Protein AF-A0A1A9ZHB6-F1 (afdb_monomer)

Radius of gyration: 28.03 Å; Cα contacts (8 Å, |Δi|>4): 62; chains: 1; bounding box: 52×46×88 Å

Solvent-accessible surface area (backbone atoms only — not comparable to full-atom values): 7706 Å² total; per-residue (Å²): 143,81,76,76,68,55,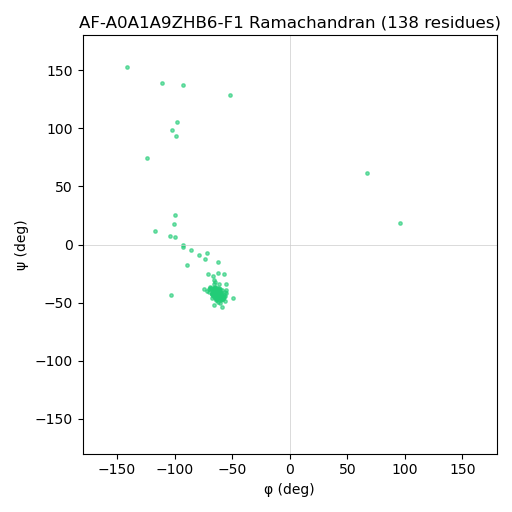45,58,86,43,40,66,61,53,48,52,39,43,73,46,20,35,35,83,81,39,92,46,69,89,48,29,57,70,33,58,68,58,33,49,50,53,53,50,54,50,50,52,48,49,53,51,44,52,53,50,37,64,73,37,67,86,41,66,71,62,31,56,56,41,50,55,53,45,53,53,52,53,51,47,53,52,52,52,51,52,46,65,77,42,36,64,61,52,46,52,49,52,54,50,48,46,54,50,41,51,53,53,48,51,52,50,53,52,50,53,55,48,54,52,51,53,52,54,51,53,53,49,53,53,54,53,51,61,55,60,66,71,76,112

pLDDT: mean 79.84, std 12.52, range [33.09, 92.5]

Mean predicted aligned error: 11.55 Å

Structure (mmCIF, N/CA/C/O backbone):
data_AF-A0A1A9ZHB6-F1
#
_entry.id   AF-A0A1A9ZHB6-F1
#
loop_
_atom_site.group_PDB
_atom_site.id
_atom_site.type_symbol
_atom_site.label_atom_id
_atom_site.label_alt_id
_atom_site.label_comp_id
_atom_site.label_asym_id
_atom_site.label_entity_id
_atom_site.label_seq_id
_atom_site.pdbx_PDB_ins_code
_atom_site.Cartn_x
_atom_site.Cartn_y
_atom_site.Cartn_z
_atom_site.occupancy
_atom_site.B_iso_or_equiv
_atom_site.auth_seq_id
_atom_site.auth_comp_id
_atom_site.auth_asym_id
_atom_site.auth_atom_id
_atom_site.pdbx_PDB_model_num
ATOM 1 N N . MET A 1 1 ? -20.225 5.044 16.523 1.00 33.09 1 MET A N 1
ATOM 2 C CA . MET A 1 1 ? -19.328 6.216 16.376 1.00 33.09 1 MET A CA 1
ATOM 3 C C . MET A 1 1 ? -17.992 5.884 17.047 1.00 33.09 1 MET A C 1
ATOM 5 O O . MET A 1 1 ? -17.772 6.192 18.213 1.00 33.09 1 MET A O 1
ATOM 9 N N . THR A 1 2 ? -17.154 5.119 16.353 1.00 41.72 2 THR A N 1
ATOM 10 C CA . THR A 1 2 ? -16.023 4.359 16.913 1.00 41.72 2 THR A CA 1
ATOM 11 C C . THR A 1 2 ? -14.676 4.949 16.460 1.00 41.72 2 THR A C 1
ATOM 13 O O . THR A 1 2 ? -14.514 5.388 15.330 1.00 41.72 2 THR A O 1
ATOM 16 N N . ASP A 1 3 ? -13.726 5.015 17.398 1.00 41.03 3 ASP A N 1
ATOM 17 C CA . ASP A 1 3 ? -12.274 4.888 17.159 1.00 41.03 3 ASP A CA 1
ATOM 18 C C . ASP A 1 3 ? -11.461 5.925 16.370 1.00 41.03 3 ASP A C 1
ATOM 20 O O . ASP A 1 3 ? -10.717 5.611 15.455 1.00 41.03 3 ASP A O 1
ATOM 24 N N . LYS A 1 4 ? -11.423 7.174 16.861 1.00 48.41 4 LYS A N 1
ATOM 25 C CA . LYS A 1 4 ? -10.541 8.234 16.317 1.00 48.41 4 LYS A CA 1
ATOM 26 C C . LYS A 1 4 ? -9.089 8.323 16.850 1.00 48.41 4 LYS A C 1
ATOM 28 O O . LYS A 1 4 ? -8.359 9.182 16.367 1.00 48.41 4 LYS A O 1
ATOM 33 N N . LYS A 1 5 ? -8.631 7.535 17.845 1.00 44.28 5 LYS A N 1
ATOM 34 C CA . LYS A 1 5 ? -7.296 7.770 18.475 1.00 44.28 5 LYS A CA 1
ATOM 35 C C . LYS A 1 5 ? -6.150 6.833 18.056 1.00 44.28 5 LYS A C 1
ATOM 37 O O . LYS A 1 5 ? -5.083 7.374 17.784 1.00 44.28 5 LYS A O 1
ATOM 42 N N . SER A 1 6 ? -6.322 5.508 17.937 1.00 48.72 6 SER A N 1
ATOM 43 C CA . SER A 1 6 ? -5.265 4.653 17.335 1.00 48.72 6 SER A CA 1
ATOM 44 C C . SER A 1 6 ? -5.126 4.922 15.839 1.00 48.72 6 SER A C 1
ATOM 46 O O . SER A 1 6 ? -4.013 4.999 15.329 1.00 48.72 6 SER A O 1
ATOM 48 N N . ALA A 1 7 ? -6.255 5.183 15.175 1.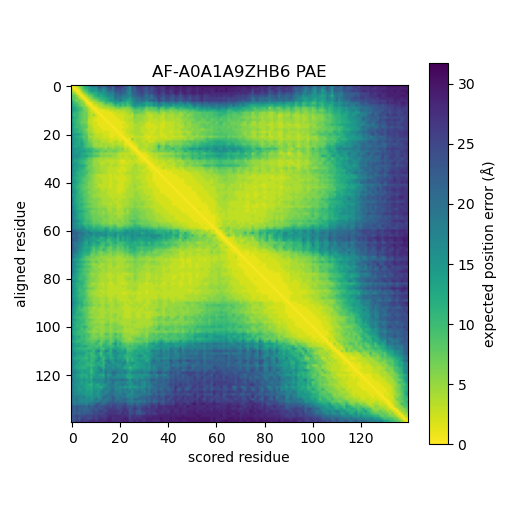00 52.34 7 ALA A N 1
ATOM 49 C CA . ALA A 1 7 ? -6.314 5.575 13.776 1.00 52.34 7 ALA A CA 1
ATOM 50 C C . ALA A 1 7 ? -5.500 6.842 13.472 1.00 52.34 7 ALA A C 1
ATOM 52 O O . ALA A 1 7 ? -5.056 6.999 12.349 1.00 52.34 7 ALA A O 1
ATOM 53 N N . LYS A 1 8 ? -5.244 7.751 14.430 1.00 54.44 8 LYS A N 1
ATOM 54 C CA . LYS A 1 8 ? -4.571 9.023 14.108 1.00 54.44 8 LYS A CA 1
ATOM 55 C C . LYS A 1 8 ? -3.112 8.829 13.671 1.00 54.44 8 LYS A C 1
ATOM 57 O O . LYS A 1 8 ? -2.714 9.426 12.675 1.00 54.44 8 LYS A O 1
ATOM 62 N N . PHE A 1 9 ? -2.354 7.964 14.352 1.00 56.00 9 PHE A N 1
ATOM 63 C CA . PHE A 1 9 ? -0.924 7.735 14.075 1.00 56.00 9 PHE A CA 1
ATOM 64 C C . PHE A 1 9 ? -0.656 6.993 12.762 1.00 56.00 9 PHE A C 1
ATOM 66 O O . PHE A 1 9 ? 0.403 7.165 12.171 1.00 56.00 9 PHE A O 1
ATOM 73 N N . LEU A 1 10 ? -1.619 6.201 12.288 1.00 69.38 10 LEU A N 1
ATOM 74 C CA . LEU A 1 10 ? -1.514 5.447 11.036 1.00 69.38 10 LEU A CA 1
ATOM 75 C C . LEU A 1 10 ? -2.556 5.893 10.003 1.00 69.38 10 LEU A C 1
ATOM 77 O O . LEU A 1 10 ? -2.722 5.229 8.990 1.00 69.38 10 LEU A O 1
ATOM 81 N N . SER A 1 11 ? -3.247 7.012 10.231 1.00 73.62 11 SER A N 1
ATOM 82 C CA . SER A 1 11 ? -4.400 7.454 9.427 1.00 73.62 11 SER A CA 1
ATOM 83 C C . SER A 1 11 ? -4.071 7.566 7.944 1.00 73.62 11 SER A C 1
ATOM 85 O O . SER A 1 11 ? -4.853 7.138 7.100 1.00 73.62 11 SER A O 1
ATOM 87 N N . ILE A 1 12 ? -2.890 8.099 7.631 1.00 79.81 12 ILE A N 1
ATOM 88 C CA . ILE A 1 12 ? -2.409 8.244 6.256 1.00 79.81 12 ILE A CA 1
ATOM 89 C C . ILE A 1 12 ? -2.131 6.872 5.639 1.00 79.81 12 ILE A C 1
ATOM 91 O O . ILE A 1 12 ? -2.580 6.597 4.534 1.00 79.81 12 ILE A O 1
ATOM 95 N N . GLN A 1 13 ? -1.448 5.983 6.361 1.00 78.31 13 GLN A N 1
ATOM 96 C CA . GLN A 1 13 ? -1.151 4.634 5.873 1.00 78.31 13 GLN A CA 1
ATOM 97 C C . GLN A 1 13 ? -2.431 3.818 5.681 1.00 78.31 13 GLN A C 1
ATOM 99 O O . GLN A 1 13 ? -2.584 3.147 4.665 1.00 78.31 13 GLN A O 1
ATOM 104 N N . GLN A 1 14 ? -3.382 3.936 6.610 1.00 79.50 14 GLN A N 1
ATOM 105 C CA . GLN A 1 14 ? -4.695 3.310 6.508 1.00 79.50 14 GLN A CA 1
ATOM 106 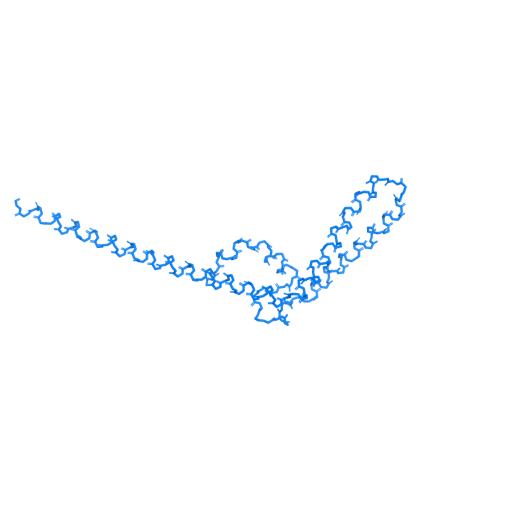C C . GLN A 1 14 ? -5.469 3.827 5.302 1.00 79.50 14 GLN A C 1
ATOM 108 O O . GLN A 1 14 ? -6.009 3.033 4.539 1.00 79.50 14 GLN A O 1
ATOM 113 N N . ARG A 1 15 ? -5.480 5.147 5.093 1.00 83.12 15 ARG A N 1
ATOM 114 C CA . ARG A 1 15 ? -6.124 5.761 3.934 1.00 83.12 15 ARG A CA 1
ATOM 115 C C . ARG A 1 15 ? -5.477 5.304 2.631 1.00 83.12 15 ARG A C 1
ATOM 117 O O . ARG A 1 15 ? -6.199 4.945 1.712 1.00 83.12 15 ARG A O 1
ATOM 124 N N . ASN A 1 16 ? -4.150 5.281 2.553 1.00 84.88 16 ASN A N 1
ATOM 125 C CA . ASN A 1 16 ? -3.436 4.871 1.345 1.00 84.88 16 ASN A CA 1
ATOM 126 C C . ASN A 1 16 ? -3.694 3.396 1.018 1.00 84.88 16 ASN A C 1
ATOM 128 O O . ASN A 1 16 ? -4.005 3.068 -0.122 1.00 84.88 16 ASN A O 1
ATOM 132 N N . LEU A 1 17 ? -3.654 2.513 2.017 1.00 85.38 17 LEU A N 1
ATOM 133 C CA . LEU A 1 17 ? -3.974 1.097 1.833 1.00 85.38 17 LEU A CA 1
ATOM 134 C C . LEU A 1 17 ? -5.452 0.895 1.455 1.00 85.38 17 LEU A C 1
ATOM 136 O O . LEU A 1 17 ? -5.740 0.130 0.539 1.00 85.38 17 LEU A O 1
ATOM 140 N N . ALA A 1 18 ? -6.382 1.651 2.044 1.00 85.00 18 ALA A N 1
ATOM 141 C CA . ALA A 1 18 ? -7.789 1.632 1.636 1.00 85.00 18 ALA A CA 1
ATOM 142 C C . ALA A 1 18 ? -7.988 2.133 0.194 1.00 85.00 18 ALA A C 1
ATOM 144 O O . ALA A 1 18 ? -8.765 1.560 -0.572 1.00 85.00 18 ALA A O 1
ATOM 145 N N . VAL A 1 19 ? -7.251 3.170 -0.224 1.00 86.44 19 VAL A N 1
ATOM 146 C CA . VAL A 1 19 ? -7.248 3.647 -1.617 1.00 86.44 19 VAL A CA 1
ATOM 147 C C . VAL A 1 19 ? -6.747 2.553 -2.556 1.00 86.44 19 VAL A C 1
ATOM 149 O O . VAL A 1 19 ? -7.345 2.377 -3.615 1.00 86.44 19 VAL A O 1
ATOM 152 N N . LEU A 1 20 ? -5.737 1.783 -2.158 1.00 86.25 20 LEU A N 1
ATOM 153 C CA . LEU A 1 20 ? -5.231 0.632 -2.911 1.00 86.25 20 LEU A CA 1
ATOM 154 C C . LEU A 1 20 ? -6.177 -0.583 -2.897 1.00 86.25 20 LEU A C 1
ATOM 156 O O . LEU A 1 20 ? -5.945 -1.532 -3.636 1.00 86.25 20 LEU A O 1
ATOM 160 N N . GLY A 1 21 ? -7.263 -0.545 -2.118 1.00 86.38 21 GLY A N 1
ATOM 161 C CA . GLY A 1 21 ? -8.266 -1.610 -2.065 1.00 86.38 21 GLY A CA 1
ATOM 162 C C . GLY A 1 21 ? -8.070 -2.621 -0.937 1.00 86.38 21 GLY A C 1
ATOM 163 O O . GLY A 1 21 ? -8.625 -3.716 -1.021 1.00 86.38 21 GLY A O 1
ATOM 164 N N . PHE A 1 22 ? -7.294 -2.280 0.094 1.00 88.50 22 PHE A N 1
ATOM 165 C CA . PHE A 1 22 ? -7.113 -3.117 1.278 1.00 88.50 22 PHE A CA 1
ATOM 166 C C . PHE A 1 22 ? -8.099 -2.775 2.397 1.00 88.50 22 PHE A C 1
ATOM 168 O O . PHE A 1 22 ? -8.257 -1.605 2.750 1.00 88.50 22 PHE A O 1
ATOM 175 N N . ASP A 1 23 ? -8.660 -3.805 3.031 1.00 84.94 23 ASP A N 1
ATOM 176 C CA . ASP A 1 23 ? -9.403 -3.683 4.284 1.00 84.94 23 ASP A CA 1
ATOM 177 C C . ASP A 1 23 ? -8.505 -4.041 5.476 1.00 84.94 23 ASP A C 1
ATOM 179 O O . ASP A 1 23 ? -8.202 -5.199 5.765 1.00 84.94 23 ASP A O 1
ATOM 183 N N . LEU A 1 24 ? -8.080 -3.015 6.210 1.00 76.62 24 LEU A N 1
ATOM 184 C CA . LEU A 1 24 ? -7.244 -3.167 7.403 1.00 76.62 24 LEU A CA 1
ATOM 185 C C . LEU A 1 24 ? -8.016 -3.590 8.655 1.00 76.62 24 LEU A C 1
ATOM 187 O O . LEU A 1 24 ? -7.395 -3.906 9.673 1.00 76.62 24 LEU A O 1
ATOM 191 N N . ASN A 1 25 ? -9.346 -3.597 8.591 1.00 75.38 25 ASN A N 1
ATOM 192 C CA . ASN A 1 25 ? -10.205 -4.127 9.642 1.00 75.38 25 ASN A CA 1
ATOM 193 C C . ASN A 1 25 ? -10.569 -5.597 9.399 1.00 75.38 25 ASN A C 1
ATOM 195 O O . ASN A 1 25 ? -11.248 -6.195 10.238 1.00 75.38 25 ASN A O 1
ATOM 199 N N . ALA A 1 26 ? -10.081 -6.193 8.305 1.00 77.75 26 ALA A N 1
ATOM 200 C CA . ALA A 1 26 ? -10.340 -7.577 7.957 1.00 77.75 26 ALA A CA 1
ATOM 201 C C . ALA A 1 26 ? -10.027 -8.525 9.126 1.00 77.75 26 ALA A C 1
ATOM 203 O O . ALA A 1 26 ? -8.940 -8.531 9.720 1.00 77.75 26 ALA A O 1
ATOM 204 N N . ALA A 1 27 ? -10.994 -9.384 9.452 1.00 72.44 27 ALA A N 1
ATOM 205 C CA . ALA A 1 27 ? -10.832 -10.364 10.518 1.00 72.44 27 ALA A CA 1
ATOM 206 C C . ALA A 1 27 ? -9.753 -11.405 10.175 1.00 72.44 27 ALA A C 1
ATOM 208 O O . ALA A 1 27 ? -9.076 -11.901 11.081 1.00 72.44 27 ALA A O 1
ATOM 209 N N . GLN A 1 28 ? -9.576 -11.707 8.887 1.00 75.44 28 GLN A N 1
ATOM 210 C CA . GLN A 1 28 ? -8.703 -12.756 8.362 1.00 75.44 28 GLN A CA 1
ATOM 211 C C . GLN A 1 28 ? -8.015 -12.284 7.072 1.00 75.44 28 GLN A C 1
ATOM 213 O O . GLN A 1 28 ? -8.570 -11.477 6.331 1.00 75.44 28 GLN A O 1
ATOM 218 N N . ARG A 1 29 ? -6.830 -12.832 6.770 1.00 80.12 29 ARG A N 1
ATOM 219 C CA . ARG A 1 29 ? -6.015 -12.468 5.592 1.00 80.12 29 ARG A CA 1
ATOM 220 C C . ARG A 1 29 ? -6.746 -12.596 4.259 1.00 80.12 29 ARG A C 1
ATOM 222 O O . ARG A 1 29 ? -6.484 -11.798 3.370 1.00 80.12 29 ARG A O 1
ATOM 229 N N . GLN A 1 30 ? -7.649 -13.564 4.125 1.00 81.94 30 GLN A N 1
ATOM 230 C CA . GLN A 1 30 ? -8.416 -13.765 2.892 1.00 81.94 30 GLN A CA 1
ATOM 231 C C . GLN A 1 30 ? -9.310 -12.568 2.529 1.00 81.94 30 GLN A C 1
ATOM 233 O O . GLN A 1 30 ? -9.571 -12.342 1.357 1.00 81.94 30 GLN A O 1
ATOM 238 N N . TYR A 1 31 ? -9.700 -11.760 3.519 1.00 83.44 31 TYR A N 1
ATOM 239 C CA . TYR A 1 31 ? -10.507 -10.552 3.329 1.00 83.44 31 TYR A CA 1
ATOM 240 C C . TYR A 1 31 ? -9.670 -9.268 3.340 1.00 83.44 31 TYR A C 1
ATOM 242 O O . TYR A 1 31 ? -10.220 -8.176 3.328 1.00 83.44 31 TYR A O 1
ATOM 250 N N . LEU A 1 32 ? -8.336 -9.379 3.382 1.00 85.75 32 LEU A N 1
ATOM 251 C CA . LEU A 1 32 ? -7.446 -8.217 3.422 1.00 85.75 32 LEU A CA 1
ATOM 252 C C . LEU A 1 32 ? -7.542 -7.382 2.141 1.00 85.75 32 LEU A C 1
ATOM 254 O O . LEU A 1 32 ? -7.346 -6.173 2.192 1.00 85.75 32 LEU A O 1
ATOM 258 N N . VAL A 1 33 ? -7.808 -8.017 0.998 1.00 88.88 33 VAL A N 1
ATOM 259 C CA . VAL A 1 33 ? -7.982 -7.344 -0.292 1.00 88.88 33 VAL A CA 1
ATOM 260 C C . VAL A 1 33 ? -9.474 -7.263 -0.593 1.00 88.88 33 VAL A C 1
ATOM 262 O O . VAL A 1 33 ? -10.067 -8.221 -1.073 1.00 88.88 33 VAL A O 1
ATOM 265 N N . GLU A 1 34 ? -10.076 -6.112 -0.314 1.00 88.81 34 GLU A N 1
ATOM 266 C CA . GLU A 1 34 ? -11.495 -5.852 -0.583 1.00 88.81 34 GLU A CA 1
ATOM 267 C C . GLU A 1 34 ? -11.739 -5.626 -2.082 1.00 88.81 34 GLU A C 1
ATOM 269 O O . GLU A 1 34 ? -12.742 -6.065 -2.638 1.00 88.81 34 GLU A O 1
ATOM 274 N N . LYS A 1 35 ? -10.807 -4.937 -2.757 1.00 89.00 35 LYS A N 1
ATOM 275 C CA . LYS A 1 35 ? -10.940 -4.538 -4.169 1.00 89.00 35 LYS A CA 1
ATOM 276 C C . LYS A 1 35 ? -9.765 -5.062 -4.999 1.00 89.00 35 LYS A C 1
ATOM 278 O O . LYS A 1 35 ? -8.898 -4.274 -5.385 1.00 89.00 35 LYS A O 1
ATOM 283 N N . PRO A 1 36 ? -9.730 -6.372 -5.310 1.00 88.44 36 PRO A N 1
ATOM 284 C CA . PRO A 1 36 ? -8.593 -7.002 -5.983 1.00 88.44 36 PRO A CA 1
ATOM 285 C C . PRO A 1 36 ? -8.326 -6.423 -7.373 1.00 88.44 36 PRO A C 1
ATOM 287 O O . PRO A 1 36 ? -7.171 -6.206 -7.719 1.00 88.44 36 PRO A O 1
ATOM 290 N N . LEU A 1 37 ? -9.370 -6.081 -8.136 1.00 90.44 37 LEU A N 1
ATOM 291 C CA . LEU A 1 37 ? -9.224 -5.454 -9.456 1.00 90.44 37 LEU A CA 1
ATOM 292 C C . LEU A 1 37 ? -8.572 -4.071 -9.381 1.00 90.44 37 LEU A C 1
ATOM 294 O O . LEU A 1 37 ? -7.734 -3.736 -10.211 1.00 90.44 37 LEU A O 1
ATOM 298 N N . LYS A 1 38 ? -8.926 -3.273 -8.367 1.00 90.25 38 LYS A N 1
ATOM 299 C CA . LYS A 1 38 ? -8.331 -1.948 -8.167 1.00 90.25 38 LYS A CA 1
ATOM 300 C C . LYS A 1 38 ? -6.849 -2.066 -7.835 1.00 90.25 38 LYS A C 1
ATOM 302 O O . LYS A 1 38 ? -6.036 -1.317 -8.366 1.00 90.25 38 LYS A O 1
ATOM 307 N N . LEU A 1 39 ? -6.512 -3.019 -6.972 1.00 90.00 39 LEU A N 1
ATOM 308 C CA . LEU A 1 39 ? -5.130 -3.289 -6.626 1.00 90.00 39 LEU A CA 1
ATOM 309 C C . LEU A 1 39 ? -4.333 -3.783 -7.837 1.00 90.00 39 LEU A C 1
ATOM 311 O O . LEU A 1 39 ? -3.240 -3.283 -8.086 1.00 90.00 39 LEU A O 1
ATOM 315 N N . LEU A 1 40 ? -4.892 -4.732 -8.593 1.00 90.44 40 LEU A N 1
ATOM 316 C CA . LEU A 1 40 ? -4.279 -5.265 -9.805 1.00 90.44 40 LEU A CA 1
ATOM 317 C C . LEU A 1 40 ? -4.009 -4.144 -10.810 1.00 90.44 40 LEU A C 1
ATOM 319 O O . LEU A 1 40 ? -2.889 -4.026 -11.283 1.00 90.44 40 LEU A O 1
ATOM 323 N N . PHE A 1 41 ? -4.988 -3.267 -11.048 1.00 92.50 41 PHE A N 1
ATOM 324 C CA . PHE A 1 41 ? -4.825 -2.107 -11.920 1.00 92.50 41 PHE A CA 1
ATOM 325 C C . PHE A 1 41 ? -3.654 -1.214 -11.490 1.00 92.50 41 PHE A C 1
ATOM 327 O O . PHE A 1 41 ? -2.797 -0.894 -12.308 1.00 92.50 41 PHE A O 1
ATOM 334 N N . VAL A 1 42 ? -3.566 -0.856 -10.203 1.00 89.75 42 VAL A N 1
ATOM 335 C CA . VAL A 1 42 ? -2.465 -0.014 -9.703 1.00 89.75 42 VAL A CA 1
ATOM 336 C C . VAL A 1 42 ? -1.109 -0.707 -9.858 1.00 89.75 42 VAL A C 1
ATOM 338 O O . VAL A 1 42 ? -0.144 -0.068 -10.271 1.00 89.75 42 VAL A O 1
ATOM 341 N N . LEU A 1 43 ? -1.029 -2.007 -9.561 1.00 89.50 43 LEU A N 1
ATOM 342 C CA . LEU A 1 43 ? 0.200 -2.782 -9.738 1.00 89.50 43 LEU A CA 1
ATOM 343 C C . LEU A 1 43 ? 0.598 -2.885 -11.215 1.00 89.50 43 LEU A C 1
ATOM 345 O O . LEU A 1 43 ? 1.777 -2.751 -11.527 1.00 89.50 43 LEU A O 1
ATOM 349 N N . SER A 1 44 ? -0.365 -3.055 -12.122 1.00 92.12 44 SER A N 1
ATOM 350 C CA . SER A 1 44 ? -0.125 -3.067 -13.567 1.00 92.12 44 SER A CA 1
ATOM 351 C C . SER A 1 44 ? 0.369 -1.713 -14.078 1.00 92.12 44 SER A C 1
ATOM 353 O O . SER A 1 44 ? 1.335 -1.678 -14.835 1.00 92.12 44 SER A O 1
ATOM 355 N N . CYS A 1 45 ? -0.229 -0.601 -13.633 1.00 91.81 45 CYS A N 1
ATOM 356 C CA . CYS A 1 45 ? 0.260 0.743 -13.951 1.00 91.81 45 CYS A CA 1
ATOM 357 C C . CYS A 1 45 ? 1.705 0.936 -13.483 1.00 91.81 45 CYS A C 1
ATOM 359 O O . CYS A 1 45 ? 2.528 1.448 -14.236 1.00 91.81 45 CYS A O 1
ATOM 361 N N . ASN A 1 46 ? 2.017 0.509 -12.256 1.00 90.25 46 ASN A N 1
ATOM 362 C CA . ASN A 1 46 ? 3.362 0.641 -11.706 1.00 90.25 46 ASN A CA 1
ATOM 363 C C . ASN A 1 46 ? 4.366 -0.235 -12.476 1.00 90.25 46 ASN A C 1
ATOM 365 O O . ASN A 1 46 ? 5.437 0.237 -12.832 1.00 90.25 46 ASN A O 1
ATOM 369 N N . PHE A 1 47 ? 3.980 -1.459 -12.852 1.00 91.06 47 PHE A N 1
ATOM 370 C CA . PHE A 1 47 ? 4.816 -2.350 -13.662 1.00 91.06 47 PHE A CA 1
ATOM 371 C C . PHE A 1 47 ? 5.099 -1.778 -15.056 1.00 91.06 47 PHE A C 1
ATOM 373 O O . PHE A 1 47 ? 6.242 -1.779 -15.510 1.00 91.06 47 PHE A O 1
ATOM 380 N N . TYR A 1 48 ? 4.072 -1.240 -15.718 1.00 92.50 48 TYR A N 1
ATOM 381 C CA . TYR A 1 48 ? 4.224 -0.574 -17.010 1.00 92.50 48 TYR A CA 1
ATOM 382 C C . TYR A 1 48 ? 5.143 0.649 -16.909 1.00 92.50 48 TYR A C 1
ATOM 384 O O . TYR A 1 48 ? 6.004 0.856 -17.762 1.00 92.50 48 TYR A O 1
ATOM 392 N N . TRP A 1 49 ? 5.006 1.429 -15.835 1.00 90.56 49 TRP A N 1
ATOM 393 C CA . TRP A 1 49 ? 5.860 2.583 -15.579 1.00 90.56 49 TRP A CA 1
ATOM 394 C C . TRP A 1 49 ? 7.327 2.185 -15.369 1.00 90.56 49 TRP A C 1
ATOM 396 O O . TRP A 1 49 ? 8.212 2.756 -16.002 1.00 90.56 49 TRP A O 1
ATOM 406 N N . THR A 1 50 ? 7.591 1.145 -14.573 1.00 90.69 50 THR A N 1
ATOM 407 C CA . THR A 1 50 ? 8.942 0.595 -14.380 1.00 90.69 50 THR A CA 1
ATOM 408 C C . THR A 1 50 ? 9.554 0.107 -15.693 1.00 90.69 50 THR A C 1
ATOM 410 O O . THR A 1 50 ? 10.724 0.375 -15.963 1.00 90.69 50 THR A O 1
ATOM 413 N N . TYR A 1 51 ? 8.768 -0.561 -16.542 1.00 90.62 51 TYR A N 1
ATOM 414 C CA . TYR A 1 51 ? 9.217 -0.967 -17.875 1.00 90.62 51 TYR A CA 1
ATOM 415 C C . TYR A 1 51 ? 9.557 0.242 -18.760 1.00 90.62 51 TYR A C 1
ATOM 417 O O . TYR A 1 51 ? 10.580 0.244 -19.446 1.00 90.62 51 TYR A O 1
ATOM 425 N N . GLY A 1 52 ? 8.740 1.298 -18.717 1.00 90.81 52 GLY A N 1
ATOM 426 C CA . GLY A 1 52 ? 9.013 2.557 -19.411 1.00 90.81 52 GLY A CA 1
ATOM 427 C C . GLY A 1 52 ? 10.317 3.212 -18.950 1.00 90.81 52 GLY A C 1
ATOM 428 O O . GLY A 1 52 ? 11.139 3.581 -19.785 1.00 90.81 52 GLY A O 1
ATOM 429 N N . LEU A 1 53 ? 10.549 3.281 -17.636 1.00 89.19 53 LEU A N 1
ATOM 430 C CA . LEU A 1 53 ? 11.7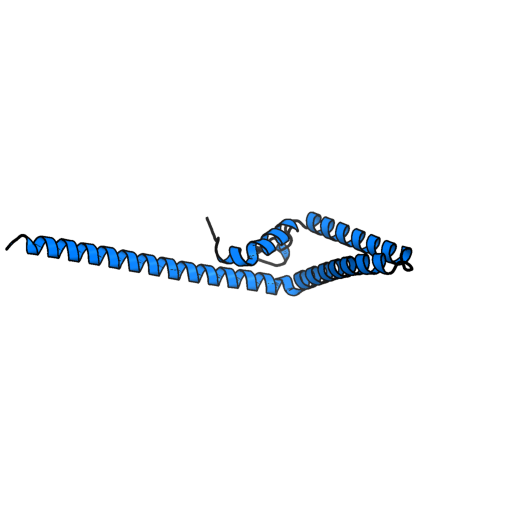93 3.802 -17.058 1.00 89.19 53 LEU A CA 1
ATOM 431 C C . LEU A 1 53 ? 13.015 2.985 -17.474 1.00 89.19 53 LEU A C 1
ATOM 433 O O . LEU A 1 53 ? 14.058 3.558 -17.770 1.00 89.19 53 LEU A O 1
ATOM 437 N N . MET A 1 54 ? 12.886 1.660 -17.535 1.00 88.00 54 MET A N 1
ATOM 438 C CA . MET A 1 54 ? 13.973 0.791 -17.976 1.00 88.00 54 MET A CA 1
ATOM 439 C C . MET A 1 54 ? 14.338 1.048 -19.444 1.00 88.00 54 MET A C 1
ATOM 441 O O . MET A 1 54 ? 15.514 1.192 -19.762 1.00 88.00 54 MET A O 1
ATOM 445 N N . ASN A 1 55 ? 13.344 1.188 -20.329 1.00 89.19 55 ASN A N 1
ATOM 446 C CA . ASN A 1 55 ? 13.589 1.548 -21.731 1.00 89.19 55 ASN A CA 1
ATOM 447 C C . ASN A 1 55 ? 14.182 2.955 -21.872 1.00 89.19 55 ASN A C 1
ATOM 449 O O . ASN A 1 55 ? 15.105 3.153 -22.657 1.00 89.19 55 ASN A O 1
ATOM 453 N N . PHE A 1 56 ? 13.691 3.918 -21.090 1.00 87.81 56 PHE A N 1
ATOM 454 C CA . PHE A 1 56 ? 14.227 5.277 -21.068 1.00 87.81 56 PHE A CA 1
ATOM 455 C C . PHE A 1 56 ? 15.698 5.305 -20.632 1.00 87.81 56 PHE A C 1
ATOM 457 O O . PHE A 1 56 ? 16.504 5.993 -21.253 1.00 87.81 56 PHE A O 1
ATOM 464 N N . ALA A 1 57 ? 16.057 4.537 -19.601 1.00 86.19 57 ALA A N 1
ATOM 465 C CA . ALA A 1 57 ? 17.431 4.437 -19.117 1.00 86.19 57 ALA A CA 1
ATOM 466 C C . ALA A 1 57 ? 18.364 3.777 -20.145 1.00 86.19 57 ALA A C 1
ATOM 468 O O . ALA A 1 57 ? 19.501 4.210 -20.299 1.00 86.19 57 ALA A O 1
ATOM 469 N N . ILE A 1 58 ? 17.882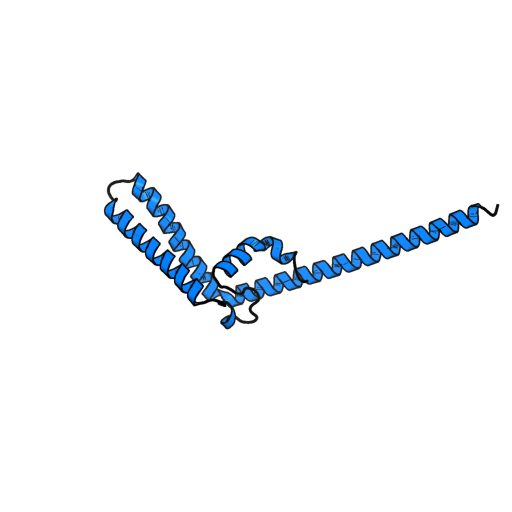 2.760 -20.871 1.00 86.69 58 ILE A N 1
ATOM 470 C CA . ILE A 1 58 ? 18.637 2.121 -21.961 1.00 86.69 58 ILE A CA 1
ATOM 471 C C . ILE A 1 58 ? 18.863 3.106 -23.114 1.00 86.69 58 ILE A C 1
ATOM 473 O O . ILE A 1 58 ? 19.967 3.177 -23.644 1.00 86.69 58 ILE A O 1
ATOM 477 N N . TYR A 1 59 ? 17.836 3.869 -23.496 1.00 88.31 59 TYR A N 1
ATOM 478 C CA . TYR A 1 59 ? 17.921 4.812 -24.613 1.00 88.31 59 TYR A CA 1
ATOM 479 C C . TYR A 1 59 ? 18.843 6.002 -24.315 1.00 88.31 59 TYR A C 1
ATOM 481 O O . TYR A 1 59 ? 19.576 6.444 -25.192 1.00 88.31 59 TYR A O 1
ATOM 489 N N . ASN A 1 60 ? 18.842 6.498 -23.076 1.00 86.62 60 ASN A N 1
ATOM 490 C CA . ASN A 1 60 ? 19.629 7.665 -22.673 1.00 86.62 60 ASN A CA 1
ATOM 491 C C . ASN A 1 60 ? 20.925 7.291 -21.946 1.00 86.62 60 ASN A C 1
ATOM 493 O O . ASN A 1 60 ? 21.425 8.093 -21.165 1.00 86.62 60 ASN A O 1
ATOM 497 N N . ILE A 1 61 ? 21.482 6.096 -22.181 1.00 83.88 61 ILE A N 1
ATOM 498 C CA . ILE A 1 61 ? 22.632 5.579 -21.415 1.00 83.88 61 ILE A CA 1
ATOM 499 C C . ILE A 1 61 ? 23.913 6.429 -21.539 1.00 83.88 61 ILE A C 1
ATOM 501 O O . ILE A 1 61 ? 24.829 6.307 -20.727 1.00 83.88 61 ILE A O 1
ATOM 505 N N . GLU A 1 62 ? 23.964 7.320 -22.527 1.00 84.44 62 GLU A N 1
ATOM 506 C CA . GLU A 1 62 ? 25.064 8.261 -22.752 1.00 84.44 62 GLU A CA 1
ATOM 507 C C . GLU A 1 62 ? 24.870 9.601 -22.006 1.00 84.44 62 GLU A C 1
ATOM 509 O O . GLU A 1 62 ? 25.844 10.312 -21.759 1.00 84.44 62 GLU A O 1
ATOM 514 N N . ASN A 1 63 ? 23.644 9.925 -21.568 1.00 84.06 63 ASN A N 1
ATOM 515 C CA . ASN A 1 63 ? 23.307 11.149 -20.831 1.00 84.06 63 ASN A CA 1
ATOM 516 C C . ASN A 1 63 ? 23.231 10.889 -19.320 1.00 84.06 63 ASN A C 1
ATOM 518 O O . ASN A 1 63 ? 22.185 10.539 -18.767 1.00 84.06 63 ASN A O 1
ATOM 522 N N . PHE A 1 64 ? 24.345 11.116 -18.622 1.00 79.06 64 PHE A N 1
ATOM 523 C CA . PHE A 1 64 ? 24.488 10.799 -17.196 1.00 79.06 64 PHE A CA 1
ATOM 524 C C . PHE A 1 64 ? 23.416 11.433 -16.282 1.00 79.06 64 PHE A C 1
ATOM 526 O O . PHE A 1 64 ? 22.922 10.778 -15.357 1.00 79.06 64 PHE A O 1
ATOM 533 N N . ASP A 1 65 ? 23.015 12.679 -16.549 1.00 80.81 65 ASP A N 1
ATOM 534 C CA . ASP A 1 65 ? 22.014 13.394 -15.744 1.00 80.81 65 ASP A CA 1
ATOM 535 C C . ASP A 1 65 ? 20.611 12.774 -15.869 1.00 80.81 65 ASP A C 1
ATOM 537 O O . ASP A 1 65 ? 19.914 12.566 -14.870 1.00 80.81 65 ASP A O 1
ATOM 541 N N . GLU A 1 66 ? 20.209 12.406 -17.087 1.00 79.94 66 GLU A N 1
ATOM 542 C CA . GLU A 1 66 ? 18.899 11.808 -17.369 1.00 79.94 66 GLU A CA 1
ATOM 543 C C . GLU A 1 66 ? 18.800 10.385 -16.798 1.00 79.94 66 GLU A C 1
ATOM 545 O O . GLU A 1 66 ? 17.779 10.005 -16.210 1.00 79.94 66 GLU A O 1
ATOM 550 N N . ILE A 1 67 ? 19.892 9.616 -16.873 1.00 84.50 67 ILE A N 1
ATOM 551 C CA . ILE A 1 67 ? 19.987 8.286 -16.260 1.00 84.50 67 ILE A CA 1
ATOM 552 C C . ILE A 1 67 ? 19.863 8.391 -14.747 1.00 84.50 67 ILE A C 1
ATOM 554 O O . ILE A 1 67 ? 19.082 7.652 -14.153 1.00 84.50 67 ILE A O 1
ATOM 558 N N . THR A 1 68 ? 20.594 9.311 -14.114 1.00 83.19 68 THR A N 1
ATOM 559 C CA . THR A 1 68 ? 20.599 9.442 -12.651 1.00 83.19 68 THR A CA 1
ATOM 560 C C . THR A 1 68 ? 19.209 9.803 -12.124 1.00 83.19 68 THR A C 1
ATOM 562 O O . THR A 1 68 ? 18.747 9.225 -11.133 1.00 83.19 68 THR A O 1
ATOM 565 N N . GLY A 1 69 ? 18.495 10.691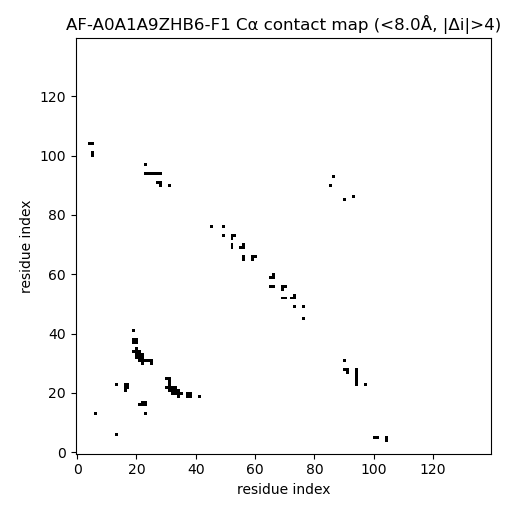 -12.826 1.00 83.31 69 GLY A N 1
ATOM 566 C CA . GLY A 1 69 ? 17.095 10.998 -12.537 1.00 83.31 69 GLY A CA 1
ATOM 567 C C . GLY A 1 69 ? 16.192 9.768 -12.670 1.00 83.31 69 GLY A C 1
ATOM 568 O O . GLY A 1 69 ? 15.453 9.436 -11.739 1.00 83.31 69 GLY A O 1
ATOM 569 N N . SER A 1 70 ? 16.287 9.051 -13.793 1.00 85.19 70 SER A N 1
ATOM 570 C CA . SER A 1 70 ? 15.455 7.869 -14.057 1.00 85.19 70 SER A CA 1
ATOM 571 C C . SER A 1 70 ? 15.717 6.708 -13.082 1.00 85.19 70 SER A C 1
ATOM 573 O O . SER A 1 70 ? 14.773 6.071 -12.610 1.00 85.19 70 SER A O 1
ATOM 575 N N . LEU A 1 71 ? 16.976 6.490 -12.687 1.00 85.06 71 LEU A N 1
ATOM 576 C CA . LEU A 1 71 ? 17.396 5.443 -11.756 1.00 85.06 71 LEU A CA 1
ATOM 577 C C . LEU A 1 71 ? 16.828 5.655 -10.345 1.00 85.06 71 LEU A C 1
ATOM 579 O O . LEU A 1 71 ? 16.454 4.692 -9.673 1.00 85.06 71 LEU A O 1
ATOM 583 N N . SER A 1 72 ? 16.720 6.909 -9.893 1.00 88.75 72 SER A N 1
ATOM 584 C CA . SER A 1 72 ? 16.097 7.239 -8.603 1.00 88.75 72 SER A CA 1
ATOM 585 C C . SER A 1 72 ? 14.619 6.842 -8.572 1.00 88.75 72 SER A C 1
ATOM 587 O O . SER A 1 72 ? 14.167 6.203 -7.617 1.00 88.75 72 SER A O 1
ATOM 589 N N . VAL A 1 73 ? 13.875 7.159 -9.638 1.00 88.75 73 VAL A N 1
ATOM 590 C CA . VAL A 1 73 ? 12.456 6.790 -9.760 1.00 88.75 73 VAL A CA 1
ATOM 591 C C . VAL A 1 73 ? 12.306 5.269 -9.857 1.00 88.75 73 VAL A C 1
ATOM 593 O O . VAL A 1 73 ? 11.499 4.685 -9.137 1.00 88.75 73 VAL A O 1
ATOM 596 N N . PHE A 1 74 ? 13.159 4.613 -10.645 1.00 89.12 74 PHE A N 1
ATOM 597 C CA . PHE A 1 74 ? 13.186 3.157 -10.778 1.00 89.12 74 PHE A CA 1
ATOM 598 C C . PHE A 1 74 ? 13.421 2.447 -9.434 1.00 89.12 74 PHE A C 1
ATOM 600 O O . PHE A 1 74 ? 12.697 1.515 -9.077 1.00 89.12 74 PHE A O 1
ATOM 607 N N . ASN A 1 75 ? 14.377 2.926 -8.632 1.00 89.44 75 ASN A N 1
ATOM 608 C CA . ASN A 1 75 ? 14.614 2.396 -7.288 1.00 89.44 75 ASN A CA 1
ATOM 609 C C . ASN A 1 75 ? 13.390 2.556 -6.374 1.00 89.44 75 ASN A C 1
ATOM 611 O O . ASN A 1 75 ? 13.100 1.666 -5.569 1.00 89.44 75 ASN A O 1
ATOM 615 N N . GLN A 1 76 ? 12.662 3.672 -6.474 1.00 89.81 76 GLN A N 1
ATOM 616 C CA . GLN A 1 76 ? 11.448 3.885 -5.684 1.00 89.81 76 GLN A CA 1
ATOM 617 C C . GLN A 1 76 ? 10.330 2.908 -6.067 1.00 89.81 76 GLN A C 1
ATOM 619 O O . GLN A 1 76 ? 9.674 2.373 -5.167 1.00 89.81 76 GLN A O 1
ATOM 624 N N . ASP A 1 77 ? 10.155 2.617 -7.357 1.00 89.25 77 ASP A N 1
ATOM 625 C CA . ASP A 1 77 ? 9.176 1.628 -7.819 1.00 89.25 77 ASP A CA 1
ATOM 626 C C . ASP A 1 77 ? 9.545 0.207 -7.388 1.00 89.25 77 ASP A C 1
ATOM 628 O O . ASP A 1 77 ? 8.711 -0.516 -6.840 1.00 89.25 77 ASP A O 1
ATOM 632 N N . ILE A 1 78 ? 10.816 -0.189 -7.512 1.00 89.81 78 ILE A N 1
ATOM 633 C CA . ILE A 1 78 ? 11.280 -1.490 -7.005 1.00 89.81 78 ILE A CA 1
ATOM 634 C C . ILE A 1 78 ? 10.994 -1.626 -5.506 1.00 89.81 78 ILE A C 1
ATOM 636 O O . ILE A 1 78 ? 10.474 -2.650 -5.047 1.00 89.81 78 ILE A O 1
ATOM 640 N N . LEU A 1 79 ? 11.279 -0.584 -4.721 1.00 91.00 79 LEU A N 1
ATOM 641 C CA . LEU A 1 79 ? 10.970 -0.572 -3.292 1.00 91.00 79 LEU A CA 1
ATOM 642 C C . LEU A 1 79 ? 9.467 -0.696 -3.020 1.00 91.00 79 LEU A C 1
ATOM 644 O O . LEU A 1 79 ? 9.083 -1.306 -2.017 1.00 91.00 79 LEU A O 1
ATOM 648 N N . LEU A 1 80 ? 8.612 -0.140 -3.881 1.00 89.38 80 LEU A N 1
ATOM 649 C CA . LEU A 1 80 ? 7.166 -0.315 -3.792 1.00 89.38 80 LEU A CA 1
ATOM 650 C C . LEU A 1 80 ? 6.793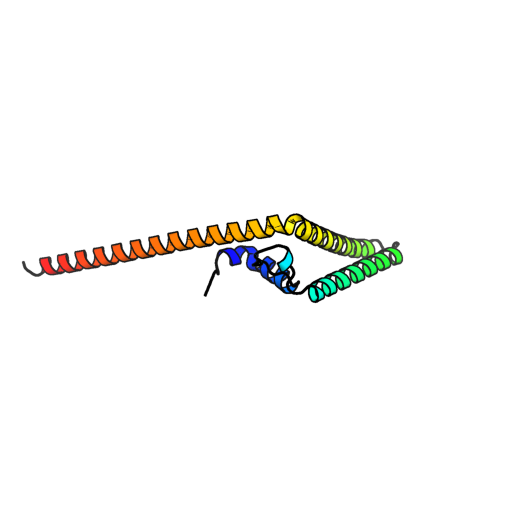 -1.794 -3.957 1.00 89.38 80 LEU A C 1
ATOM 652 O O . LEU A 1 80 ? 6.095 -2.334 -3.094 1.00 89.38 80 LEU A O 1
ATOM 656 N N . PHE A 1 81 ? 7.314 -2.475 -4.984 1.00 89.62 81 PHE A N 1
ATOM 657 C CA . PHE A 1 81 ? 7.075 -3.907 -5.193 1.00 89.62 81 PHE A CA 1
ATOM 658 C C . PHE A 1 81 ? 7.514 -4.746 -3.991 1.00 89.62 81 PHE A C 1
ATOM 660 O O . PHE A 1 81 ? 6.737 -5.568 -3.496 1.00 89.62 81 PHE A O 1
ATOM 667 N N . PHE A 1 82 ? 8.708 -4.492 -3.447 1.00 92.44 82 PHE A N 1
ATOM 668 C CA . PHE A 1 82 ? 9.183 -5.190 -2.250 1.00 92.44 82 PHE A CA 1
ATOM 669 C C . PHE A 1 82 ? 8.298 -4.934 -1.029 1.00 92.44 82 PHE A C 1
ATOM 671 O O . PHE A 1 82 ? 7.982 -5.868 -0.290 1.00 92.44 82 PHE A O 1
ATOM 678 N N . LYS A 1 83 ? 7.853 -3.692 -0.809 1.00 90.31 83 LYS A N 1
ATOM 679 C CA . LYS A 1 83 ? 6.933 -3.367 0.292 1.00 90.31 83 LYS A CA 1
ATOM 680 C C . LYS A 1 83 ? 5.611 -4.114 0.150 1.00 90.31 83 LYS A C 1
ATOM 682 O O . LYS A 1 83 ? 5.138 -4.677 1.136 1.00 90.31 83 LYS A O 1
ATOM 687 N N . MET A 1 84 ? 5.050 -4.165 -1.057 1.00 89.31 84 MET A N 1
ATOM 688 C CA . MET A 1 84 ? 3.822 -4.911 -1.337 1.00 89.31 84 MET A CA 1
ATOM 689 C C . MET A 1 84 ? 4.013 -6.409 -1.096 1.00 89.31 84 MET A C 1
ATOM 691 O O . MET A 1 84 ? 3.206 -7.032 -0.405 1.00 89.31 84 MET A O 1
ATOM 695 N N . PHE A 1 85 ? 5.120 -6.979 -1.569 1.00 90.75 85 PHE A N 1
ATOM 696 C CA . PHE A 1 85 ? 5.465 -8.379 -1.337 1.00 90.75 85 PHE A CA 1
ATOM 697 C C . PHE A 1 85 ? 5.605 -8.707 0.159 1.00 90.75 85 PHE A C 1
ATOM 699 O O . PHE A 1 85 ? 5.008 -9.665 0.662 1.00 90.75 85 PHE A O 1
ATOM 706 N N . ILE A 1 86 ? 6.339 -7.885 0.913 1.00 91.31 86 ILE A N 1
ATOM 707 C CA . ILE A 1 86 ? 6.497 -8.044 2.365 1.00 91.31 86 ILE A CA 1
ATOM 708 C C . ILE A 1 86 ? 5.146 -7.914 3.076 1.00 91.31 86 ILE A C 1
ATOM 710 O O . ILE A 1 86 ? 4.847 -8.689 3.987 1.00 91.31 86 ILE A O 1
ATOM 714 N N . PHE A 1 87 ? 4.311 -6.961 2.662 1.00 88.62 87 PHE A N 1
ATOM 715 C CA . PHE A 1 87 ? 2.977 -6.778 3.223 1.00 88.62 87 PHE A CA 1
ATOM 716 C C . PHE A 1 87 ? 2.110 -8.024 3.025 1.00 88.62 87 PHE A C 1
ATOM 718 O O . PHE A 1 87 ? 1.502 -8.505 3.980 1.00 88.62 87 PHE A O 1
ATOM 725 N N . PHE A 1 88 ? 2.118 -8.611 1.827 1.00 89.06 88 PHE A N 1
ATOM 726 C CA . PHE A 1 88 ? 1.357 -9.821 1.530 1.00 89.06 88 PHE A CA 1
ATOM 727 C C . PHE A 1 88 ? 1.862 -11.062 2.259 1.00 89.06 88 PHE A C 1
ATOM 729 O O . PHE A 1 88 ? 1.054 -11.844 2.773 1.00 89.06 88 PHE A O 1
ATOM 736 N N . THR A 1 89 ? 3.179 -11.254 2.319 1.00 90.56 89 THR A N 1
ATOM 737 C CA . THR A 1 89 ? 3.802 -12.397 3.005 1.00 90.56 89 THR A CA 1
ATOM 738 C C . THR A 1 89 ? 3.604 -12.318 4.517 1.00 90.56 89 THR A C 1
ATOM 740 O O . THR A 1 89 ? 3.295 -13.321 5.157 1.00 90.56 89 THR A O 1
ATOM 743 N N . LYS A 1 90 ? 3.691 -11.116 5.099 1.00 89.56 90 LYS A N 1
ATOM 744 C CA . LYS A 1 90 ? 3.529 -10.878 6.543 1.00 89.56 90 LYS A CA 1
ATOM 745 C C . LYS A 1 90 ? 2.147 -10.341 6.925 1.00 89.56 90 LYS A C 1
ATOM 747 O O . LYS A 1 90 ? 1.971 -9.861 8.045 1.00 89.56 90 LYS A O 1
ATOM 752 N N . ALA A 1 91 ? 1.153 -10.473 6.049 1.00 85.69 91 ALA A N 1
ATOM 753 C CA . ALA A 1 91 ? -0.203 -9.944 6.219 1.00 85.69 91 ALA A CA 1
ATOM 754 C C . ALA A 1 91 ? -0.832 -10.286 7.582 1.00 85.69 91 ALA A C 1
ATOM 756 O O . ALA A 1 91 ? -1.350 -9.410 8.273 1.00 85.69 91 ALA A O 1
ATOM 757 N N . ASN A 1 92 ? -0.714 -11.546 8.018 1.00 85.44 92 ASN A N 1
ATOM 758 C CA . ASN A 1 92 ? -1.219 -11.994 9.322 1.00 85.44 92 ASN A CA 1
ATOM 759 C C . ASN A 1 92 ? -0.580 -11.231 10.493 1.00 85.44 92 ASN A C 1
ATOM 761 O O . ASN A 1 92 ? -1.264 -10.849 11.442 1.00 85.44 92 ASN A O 1
ATOM 765 N N . LYS A 1 93 ? 0.733 -10.976 10.421 1.00 87.25 93 LYS A N 1
ATOM 766 C CA . LYS A 1 93 ? 1.469 -10.240 11.454 1.00 87.25 93 LYS A CA 1
ATOM 767 C C . LYS A 1 93 ? 1.010 -8.782 11.516 1.00 87.25 93 LYS A C 1
ATOM 769 O O . LYS A 1 93 ? 0.807 -8.266 12.612 1.00 87.25 93 LYS A O 1
ATOM 774 N N . TYR A 1 94 ? 0.787 -8.150 10.362 1.00 83.19 94 TYR A N 1
ATOM 775 C CA . TYR A 1 94 ? 0.262 -6.784 10.289 1.00 83.19 94 TYR A CA 1
ATOM 776 C C . TYR A 1 94 ? -1.163 -6.678 10.845 1.00 83.19 94 TYR A C 1
ATOM 778 O O . TYR A 1 94 ? -1.418 -5.817 11.685 1.00 83.19 94 TYR A O 1
ATOM 786 N N . LEU A 1 95 ? -2.070 -7.588 10.470 1.00 83.44 95 LEU A N 1
ATOM 787 C CA . LEU A 1 95 ? -3.437 -7.613 11.006 1.00 83.44 95 LEU A CA 1
ATOM 788 C C . LEU A 1 95 ? -3.455 -7.800 12.533 1.00 83.44 95 LEU A C 1
ATOM 790 O O . LEU A 1 95 ? -4.181 -7.099 13.239 1.00 83.44 95 LEU A O 1
ATOM 794 N N . ASN A 1 96 ? -2.619 -8.694 13.068 1.00 84.75 96 ASN A N 1
ATOM 795 C CA . ASN A 1 96 ? -2.508 -8.901 14.516 1.00 84.75 96 ASN A CA 1
ATOM 796 C C . ASN A 1 96 ? -1.953 -7.671 15.247 1.00 84.75 96 ASN A C 1
ATOM 798 O O . ASN A 1 96 ? -2.412 -7.349 16.349 1.00 84.75 96 ASN A O 1
ATOM 802 N N . LEU A 1 97 ? -0.999 -6.964 14.636 1.00 83.62 97 LEU A N 1
ATOM 803 C CA . LEU A 1 97 ? -0.460 -5.720 15.178 1.00 83.62 97 LEU A CA 1
ATOM 804 C C . LEU A 1 97 ? -1.545 -4.636 15.239 1.00 83.62 97 LEU A C 1
ATOM 806 O O . LEU A 1 97 ? -1.743 -4.037 16.295 1.00 83.62 97 LEU A O 1
ATOM 810 N N . ILE A 1 98 ? -2.303 -4.447 14.154 1.00 79.94 98 ILE A N 1
ATOM 811 C CA . ILE A 1 98 ? -3.400 -3.468 14.082 1.00 79.94 98 ILE A CA 1
ATOM 812 C C . ILE A 1 98 ? -4.461 -3.764 15.151 1.00 79.94 98 ILE A C 1
ATOM 814 O O . ILE A 1 98 ? -4.845 -2.869 15.908 1.00 79.94 98 ILE A O 1
ATOM 818 N N . LYS A 1 99 ? -4.879 -5.028 15.293 1.00 80.19 99 LYS A N 1
ATOM 819 C CA . LYS A 1 99 ? -5.828 -5.448 16.340 1.00 80.19 99 LYS A CA 1
ATOM 820 C C . LYS A 1 99 ? -5.295 -5.172 17.747 1.00 80.19 99 LYS A C 1
ATOM 822 O O . LYS A 1 99 ? -6.026 -4.660 18.596 1.00 80.19 99 LYS A O 1
ATOM 827 N N . SER A 1 100 ? -4.020 -5.469 17.996 1.00 82.44 100 SER A N 1
ATOM 828 C CA . SER A 1 100 ? -3.376 -5.221 19.293 1.00 82.44 100 SER A CA 1
ATOM 829 C C . SER A 1 100 ? -3.315 -3.728 19.621 1.00 82.44 100 SER A C 1
ATOM 831 O O . SER A 1 100 ? -3.635 -3.327 20.742 1.00 82.44 100 SER A O 1
ATOM 833 N N . MET A 1 101 ? -2.982 -2.892 18.635 1.00 77.00 101 MET A N 1
ATOM 834 C CA . MET A 1 101 ? -2.963 -1.435 18.777 1.00 77.00 101 MET A CA 1
ATOM 835 C C . MET A 1 101 ? -4.357 -0.860 19.051 1.00 77.00 101 MET A C 1
ATOM 837 O O . MET A 1 101 ? -4.502 0.004 19.917 1.00 77.00 101 MET A O 1
ATOM 841 N N . ASN A 1 102 ? -5.393 -1.365 18.376 1.00 75.50 102 ASN A N 1
ATOM 842 C CA . ASN A 1 102 ? -6.776 -0.954 18.630 1.00 75.50 102 ASN A CA 1
ATOM 843 C C . ASN A 1 102 ? -7.222 -1.338 20.050 1.00 75.50 102 ASN A C 1
ATOM 845 O O . ASN A 1 102 ? -7.696 -0.482 20.795 1.00 75.50 102 ASN A O 1
ATOM 849 N N . LYS A 1 103 ? -6.934 -2.571 20.492 1.00 79.50 103 LYS A N 1
ATOM 850 C CA . LYS A 1 103 ? -7.229 -3.028 21.862 1.00 79.50 103 LYS A CA 1
ATOM 851 C C . LYS A 1 103 ? -6.533 -2.173 22.928 1.00 79.50 103 LYS A C 1
ATOM 853 O O . LYS A 1 103 ? -7.117 -1.883 23.973 1.00 79.50 103 LYS A O 1
ATOM 858 N N . LEU A 1 104 ? -5.286 -1.765 22.686 1.00 79.06 104 LEU A N 1
ATOM 859 C CA . LEU A 1 104 ? -4.547 -0.857 23.571 1.00 79.06 104 LEU A CA 1
ATOM 860 C C . LEU A 1 104 ? -5.194 0.533 23.628 1.00 79.06 104 LEU A C 1
ATOM 862 O O . LEU A 1 104 ? -5.339 1.104 24.712 1.00 79.06 104 LEU A O 1
ATOM 866 N N . ALA A 1 105 ? -5.634 1.064 22.488 1.00 72.44 105 ALA A N 1
ATOM 867 C CA . ALA A 1 105 ? -6.307 2.357 22.438 1.00 72.44 105 ALA A CA 1
ATOM 868 C C . ALA A 1 105 ? -7.662 2.355 23.163 1.00 72.44 105 ALA A C 1
ATOM 870 O O . ALA A 1 105 ? -7.980 3.328 23.856 1.00 72.44 105 ALA A O 1
ATOM 871 N N . ASP A 1 106 ? -8.421 1.263 23.082 1.00 75.75 106 ASP A N 1
ATOM 872 C CA . ASP A 1 106 ? -9.689 1.111 23.803 1.00 75.75 106 ASP A CA 1
ATOM 873 C C . ASP A 1 106 ? -9.491 1.058 25.315 1.00 75.75 106 ASP A C 1
ATOM 875 O O . ASP A 1 106 ? -10.168 1.773 26.064 1.00 75.75 106 ASP A O 1
ATOM 879 N N . LYS A 1 107 ? -8.490 0.297 25.776 1.00 76.50 107 LYS A N 1
ATOM 880 C CA . LYS A 1 107 ? -8.084 0.289 27.189 1.00 76.50 107 LYS A CA 1
ATOM 881 C C . LYS A 1 107 ? -7.701 1.693 27.671 1.00 76.50 107 LYS A C 1
ATOM 883 O O . LYS A 1 107 ? -8.144 2.121 28.738 1.00 76.50 107 LYS A O 1
ATOM 888 N N . GLY A 1 108 ? -6.952 2.449 26.865 1.00 72.75 108 GLY A N 1
ATOM 889 C CA . GLY A 1 108 ? -6.586 3.834 27.174 1.00 72.75 108 GLY A CA 1
ATOM 890 C C . GLY A 1 108 ? -7.791 4.782 27.277 1.00 72.75 108 GLY A C 1
ATOM 891 O O . GLY A 1 108 ? -7.830 5.652 28.152 1.00 72.75 108 GLY A O 1
ATOM 892 N N . LYS A 1 109 ? -8.813 4.614 26.427 1.00 71.75 109 LYS A N 1
ATOM 893 C CA . LYS A 1 109 ? -10.065 5.390 26.509 1.00 71.75 109 LYS A CA 1
ATOM 894 C C . LYS A 1 109 ? -10.875 5.060 27.757 1.00 71.75 109 LYS A C 1
ATOM 896 O O . LYS A 1 109 ? -11.402 5.980 28.382 1.00 71.75 109 LYS A O 1
ATOM 901 N N . LEU A 1 110 ? -10.974 3.780 28.115 1.00 72.25 110 LEU A N 1
ATOM 902 C CA . LEU A 1 110 ? -11.648 3.329 29.335 1.00 72.25 110 LEU A CA 1
ATOM 903 C C . LEU A 1 110 ? -10.998 3.938 30.582 1.00 72.25 110 LEU A C 1
ATOM 905 O O . LEU A 1 110 ? -11.707 4.474 31.432 1.00 72.25 110 LEU A O 1
ATOM 909 N N . GLY A 1 111 ? -9.663 3.945 30.650 1.00 74.12 111 GLY A N 1
ATOM 910 C CA . GLY A 1 111 ? -8.917 4.611 31.722 1.00 74.12 111 GLY A CA 1
ATOM 911 C C . GLY A 1 111 ? -9.217 6.111 31.807 1.00 74.12 111 GLY A C 1
ATOM 912 O O . GLY A 1 111 ? -9.548 6.617 32.878 1.00 74.12 111 GLY A O 1
ATOM 913 N N . LYS A 1 112 ? -9.211 6.819 30.667 1.00 68.88 112 LYS A N 1
ATOM 914 C CA . LYS A 1 112 ? -9.556 8.252 30.623 1.00 68.88 112 LYS A CA 1
ATOM 915 C C . LYS A 1 112 ? -10.996 8.522 31.053 1.00 68.88 112 LYS A C 1
ATOM 917 O O . LYS A 1 112 ? -11.212 9.416 31.862 1.00 68.88 112 LYS A O 1
ATOM 922 N N . LYS A 1 113 ? -11.975 7.749 30.567 1.00 72.00 113 LYS A N 1
ATOM 923 C CA . LYS A 1 113 ? -13.383 7.887 30.981 1.00 72.00 113 LYS A CA 1
ATOM 924 C C . LYS A 1 113 ? -13.553 7.681 32.485 1.00 72.00 113 LYS A C 1
ATOM 926 O O . LYS A 1 113 ? -14.235 8.481 33.115 1.00 72.00 113 LYS A O 1
ATOM 931 N N . LYS A 1 114 ? -12.914 6.655 33.061 1.00 72.19 114 LYS A N 1
ATOM 932 C CA . LYS A 1 114 ? -12.937 6.417 34.513 1.00 72.19 114 LYS A CA 1
ATOM 933 C C . LYS A 1 114 ? -12.336 7.593 35.286 1.00 72.19 114 LYS A C 1
ATOM 935 O O . LYS A 1 114 ? -12.950 8.048 36.243 1.00 72.19 114 LYS A O 1
ATOM 940 N N . CYS A 1 115 ? -11.201 8.124 34.833 1.00 73.81 115 CYS A N 1
ATOM 941 C CA . CYS A 1 115 ? -10.550 9.275 35.460 1.00 73.81 115 CYS A CA 1
ATOM 942 C C . CYS A 1 115 ? -11.426 10.542 35.408 1.00 73.81 115 CYS A C 1
ATOM 944 O O . CYS A 1 115 ? -11.626 11.192 36.431 1.00 73.81 115 CYS A O 1
ATOM 946 N N . TYR A 1 116 ? -12.049 10.839 34.260 1.00 72.31 116 TYR A N 1
ATOM 947 C CA . TYR A 1 116 ? -13.006 11.948 34.134 1.00 72.31 116 TYR A CA 1
ATOM 948 C C . TYR A 1 116 ? -14.228 11.778 35.039 1.00 72.31 116 TYR A C 1
ATOM 950 O O . TYR A 1 116 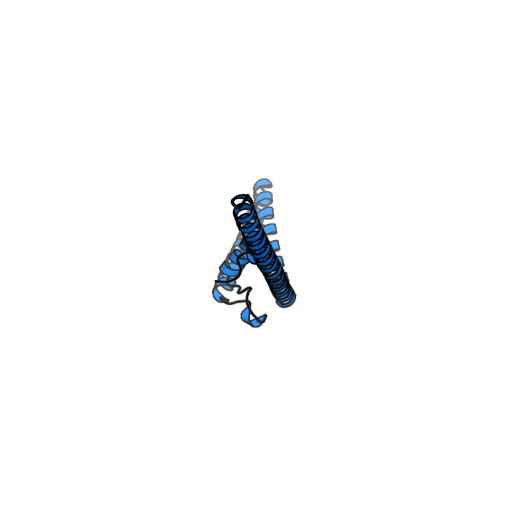? -14.674 12.738 35.666 1.00 72.31 116 TYR A O 1
ATOM 958 N N . LEU A 1 117 ? -14.775 10.563 35.116 1.00 81.75 117 LEU A N 1
ATOM 959 C CA . LEU A 1 117 ? -15.929 10.273 35.963 1.00 81.75 117 LEU A CA 1
ATOM 960 C C . LEU A 1 117 ? -15.587 10.451 37.448 1.00 81.75 117 LEU A C 1
ATOM 962 O O . LEU A 1 117 ? -16.392 10.993 38.204 1.00 81.75 117 LEU A O 1
ATOM 966 N N . PHE A 1 118 ? -14.382 10.034 37.843 1.00 80.75 118 PHE A N 1
ATOM 967 C CA . PHE A 1 118 ? -13.867 10.212 39.195 1.00 80.75 118 PHE A CA 1
ATOM 968 C C . PHE A 1 118 ? -13.665 11.695 39.522 1.00 80.75 118 PHE A C 1
ATOM 970 O O . PHE A 1 118 ? -14.258 12.180 40.479 1.00 80.75 118 PHE A O 1
ATOM 977 N N . ALA A 1 119 ? -12.950 12.444 38.676 1.00 75.75 119 ALA A N 1
ATOM 978 C CA . ALA A 1 119 ? -12.727 13.880 38.860 1.00 75.75 119 ALA A CA 1
ATOM 979 C C . ALA A 1 119 ? -14.042 14.673 38.974 1.00 75.75 119 ALA A C 1
ATOM 981 O O . ALA A 1 119 ? -14.177 15.542 39.835 1.00 75.75 119 ALA A O 1
ATOM 982 N N . ASN A 1 120 ? -15.045 14.336 38.157 1.00 82.06 120 ASN A N 1
ATOM 983 C CA . ASN A 1 120 ? -16.353 14.991 38.195 1.00 82.06 120 ASN A CA 1
ATOM 984 C C . ASN A 1 120 ? -17.137 14.657 39.481 1.00 82.06 120 ASN A C 1
ATOM 986 O O . ASN A 1 120 ? -17.785 15.527 40.062 1.00 82.06 120 ASN A O 1
ATOM 990 N N . LYS A 1 121 ? -17.048 13.413 39.979 1.00 83.31 121 LYS A N 1
ATOM 991 C CA . LYS A 1 121 ? -17.603 13.045 41.294 1.00 83.31 121 LYS A CA 1
ATOM 992 C C . LYS A 1 121 ? -16.946 13.842 42.423 1.00 83.31 121 LYS A C 1
ATOM 994 O O . LYS A 1 121 ? -17.663 14.364 43.273 1.00 83.31 121 LYS A O 1
ATOM 999 N N . THR A 1 122 ? -15.620 13.971 42.412 1.00 81.69 122 THR A N 1
ATOM 1000 C CA . THR A 1 122 ? -14.870 14.716 43.434 1.00 81.69 122 THR A CA 1
ATOM 1001 C C . THR A 1 122 ? -15.221 16.204 43.423 1.00 81.69 122 THR A C 1
ATOM 1003 O O . THR A 1 122 ? -15.474 16.777 44.480 1.00 81.69 122 THR A O 1
ATOM 1006 N N . LEU A 1 123 ? -15.339 16.815 42.239 1.00 81.31 123 LEU A N 1
ATOM 1007 C CA . LEU A 1 123 ? -15.769 18.210 42.085 1.00 81.31 123 LEU A CA 1
ATOM 1008 C C . LEU A 1 123 ? -17.176 18.456 42.648 1.00 81.31 123 LEU A C 1
ATOM 1010 O O . LEU A 1 123 ? -17.382 19.415 43.391 1.00 81.31 123 LEU A O 1
ATOM 1014 N N . LYS A 1 124 ? -18.137 17.568 42.360 1.00 85.44 124 LYS A N 1
ATOM 1015 C CA . LYS A 1 124 ? -19.500 17.667 42.913 1.00 85.44 124 LYS A CA 1
ATOM 1016 C C . LYS A 1 124 ? -19.528 17.534 44.436 1.00 85.44 124 LYS A C 1
ATOM 1018 O O . LYS A 1 124 ? -20.298 18.225 45.099 1.00 85.44 124 LYS A O 1
ATOM 1023 N N . LEU A 1 125 ? -18.689 16.661 44.993 1.00 84.81 125 LEU A N 1
ATOM 1024 C CA . LEU A 1 125 ? -18.528 16.506 46.440 1.00 84.81 125 LEU A CA 1
ATOM 1025 C C . LEU A 1 125 ? -17.967 17.779 47.082 1.00 84.81 125 LEU A C 1
ATOM 1027 O O . LEU A 1 125 ? -18.530 18.258 48.063 1.00 84.81 125 LEU A O 1
ATOM 1031 N N . GLN A 1 126 ? -16.929 18.377 46.492 1.00 80.38 126 GLN A N 1
ATOM 1032 C CA . GLN A 1 126 ? -16.371 19.645 46.971 1.00 80.38 126 GLN A CA 1
ATOM 1033 C C . GLN A 1 126 ? -17.381 20.797 46.907 1.00 80.38 126 GLN A C 1
ATOM 1035 O O . GLN A 1 126 ? -17.464 21.589 47.844 1.00 80.38 126 GLN A O 1
ATOM 1040 N N . GLN A 1 127 ? -18.180 20.880 45.838 1.00 82.50 127 GLN A N 1
ATOM 1041 C CA . GLN A 1 127 ? -19.246 21.879 45.722 1.00 82.50 127 GLN A CA 1
ATOM 1042 C C . GLN A 1 127 ? -20.320 21.704 46.799 1.00 82.50 127 GLN A C 1
ATOM 1044 O O . GLN A 1 127 ? -20.711 22.691 47.419 1.00 82.50 127 GLN A O 1
ATOM 1049 N N . ARG A 1 128 ? -20.748 20.461 47.072 1.00 84.06 128 ARG A N 1
ATOM 1050 C CA . ARG A 1 128 ? -21.678 20.171 48.174 1.00 84.06 128 ARG A CA 1
ATOM 1051 C C . ARG A 1 128 ? -21.108 20.621 49.511 1.00 84.06 128 ARG A C 1
ATOM 1053 O O . ARG A 1 128 ? -21.747 21.426 50.172 1.00 84.06 128 ARG A O 1
ATOM 1060 N N . ILE A 1 129 ? -19.898 20.186 49.864 1.00 83.44 129 ILE A N 1
ATOM 1061 C CA . ILE A 1 129 ? -19.250 20.557 51.133 1.00 83.44 129 ILE A CA 1
ATOM 1062 C C . ILE A 1 129 ? -19.158 22.085 51.275 1.00 83.44 129 ILE A C 1
ATOM 1064 O O . ILE A 1 129 ? -19.518 22.628 52.316 1.00 83.44 129 ILE A O 1
ATOM 1068 N N . ARG A 1 130 ? -18.761 22.799 50.213 1.00 74.88 130 ARG A N 1
ATOM 1069 C CA . ARG A 1 130 ? -18.690 24.269 50.208 1.00 74.88 130 ARG A CA 1
ATOM 1070 C C . ARG A 1 130 ? -20.061 24.928 50.400 1.00 74.88 130 ARG A C 1
ATOM 1072 O O . ARG A 1 130 ? -20.163 25.894 51.147 1.00 74.88 130 ARG A O 1
ATOM 1079 N N . SER A 1 131 ? -21.115 24.400 49.775 1.00 77.94 131 SER A N 1
ATOM 1080 C CA . SER A 1 131 ? -22.480 24.908 49.969 1.00 77.94 131 SER A CA 1
ATOM 1081 C C . SER A 1 131 ? -23.002 24.681 51.391 1.00 77.94 131 SER A C 1
ATOM 1083 O O . SER A 1 131 ? -23.642 25.569 51.946 1.00 77.94 131 SER A O 1
ATOM 1085 N N . THR A 1 132 ? -22.668 23.545 52.014 1.00 76.94 132 THR A N 1
ATOM 1086 C CA . THR A 1 132 ? -23.054 23.248 53.399 1.00 76.94 132 THR A CA 1
ATOM 1087 C C . THR A 1 132 ? -22.302 24.134 54.395 1.00 76.94 132 THR A C 1
ATOM 1089 O O . THR A 1 132 ? -22.911 24.657 55.322 1.00 76.94 132 THR A O 1
ATOM 1092 N N . MET A 1 133 ? -21.001 24.374 54.180 1.00 70.44 133 MET A N 1
ATOM 1093 C CA . MET A 1 133 ? -20.209 25.279 55.028 1.00 70.44 133 MET A CA 1
ATOM 1094 C C . MET A 1 133 ? -20.705 26.730 54.953 1.00 70.44 133 MET A C 1
ATOM 1096 O O . MET A 1 133 ? -20.870 27.363 55.991 1.00 70.44 133 MET A O 1
ATOM 1100 N N . ASN A 1 134 ? -21.035 27.235 53.758 1.00 63.53 134 ASN A N 1
ATOM 1101 C CA . ASN A 1 134 ? -21.606 28.580 53.596 1.00 63.53 134 ASN A CA 1
ATOM 1102 C C . ASN A 1 134 ? -23.011 28.716 54.217 1.00 63.53 134 ASN A C 1
ATOM 1104 O O . ASN A 1 134 ? -23.405 29.814 54.603 1.00 63.53 134 ASN A O 1
ATOM 1108 N N . GLY A 1 135 ? -23.774 27.620 54.303 1.00 59.50 135 GLY A N 1
ATOM 1109 C CA . GLY A 1 135 ? -25.051 27.575 55.021 1.00 59.50 135 GLY A CA 1
ATOM 1110 C C . GLY A 1 135 ? -24.877 27.612 56.542 1.00 59.50 135 GLY A C 1
ATOM 1111 O O . GLY A 1 135 ? -25.609 28.329 57.215 1.00 59.50 135 GLY A O 1
ATOM 1112 N N . CYS A 1 136 ? -23.870 26.914 57.078 1.00 55.59 136 CYS A N 1
ATOM 1113 C CA . CYS A 1 136 ? -23.533 26.947 58.507 1.00 55.59 136 CYS A CA 1
ATOM 1114 C C . CYS A 1 136 ? -23.023 28.319 58.974 1.00 55.59 136 CYS A C 1
ATOM 1116 O O . CYS A 1 136 ? -23.305 28.721 60.096 1.00 55.59 136 CYS A O 1
ATOM 1118 N N . GLN A 1 137 ? -22.309 29.059 58.121 1.00 54.88 137 GLN A N 1
ATOM 1119 C CA . GLN A 1 137 ? -21.751 30.376 58.459 1.00 54.88 137 GLN A CA 1
ATOM 1120 C C . GLN A 1 137 ? -22.793 31.509 58.539 1.00 54.88 137 GLN A C 1
ATOM 1122 O O . GLN A 1 137 ? -22.466 32.586 59.018 1.00 54.88 137 GLN A O 1
ATOM 1127 N N . LYS A 1 138 ? -24.031 31.287 58.072 1.00 51.09 138 LYS A N 1
ATOM 1128 C CA . LYS A 1 138 ? -25.137 32.266 58.127 1.00 51.09 138 LYS A CA 1
ATOM 1129 C C . LYS A 1 138 ? -26.036 32.137 59.366 1.00 51.09 138 LYS A C 1
ATOM 1131 O O . LYS A 1 138 ? -26.990 32.897 59.478 1.00 51.09 138 LYS A O 1
ATOM 1136 N N . ILE A 1 139 ? -25.784 31.161 60.242 1.00 50.66 139 ILE A N 1
ATOM 1137 C CA . ILE A 1 139 ? -26.629 30.848 61.415 1.00 50.66 139 ILE A CA 1
ATOM 1138 C C . 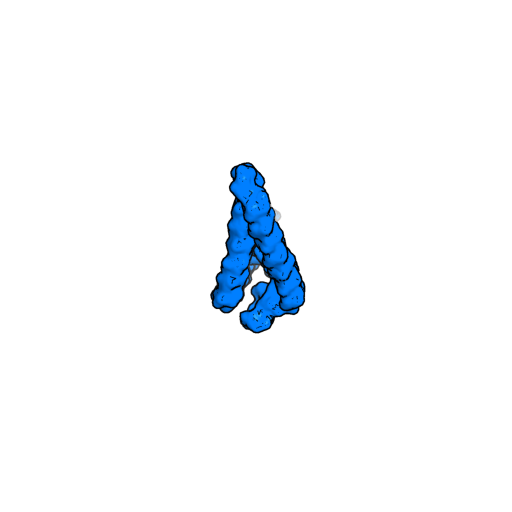ILE A 1 139 ? -25.987 31.352 62.731 1.00 50.66 139 ILE A C 1
ATOM 1140 O O . ILE A 1 139 ? -26.508 31.090 63.810 1.00 50.66 139 ILE A O 1
ATOM 1144 N N . VAL A 1 140 ? -24.882 32.104 62.658 1.00 41.50 140 VAL A N 1
ATOM 1145 C CA . VAL A 1 140 ? -24.246 32.761 63.817 1.00 41.50 140 VAL A CA 1
ATOM 1146 C C . VAL A 1 140 ? -24.419 34.267 63.716 1.00 41.50 140 VAL A C 1
ATOM 1148 O O . VAL A 1 140 ? -24.190 34.791 62.603 1.00 41.50 140 VAL A O 1
#

Sequence (140 aa):
MTDKKSAKFLSIQQRNLAVLGFDLNAAQRQYLVEKPLKLLFVLSCNFYWTYGLMNFAIYNIENFDEITGSLSVFNQDILLFFKMFIFFTKANKYLNLIKSMNKLADKGKLGKKKCYLFANKTLKLQQRIRSTMNGCQKIV

Organism: Glossina pallidipes (NCBI:txid7398)

Foldseek 3Di:
DDDDPLCPVCVVVCVVLVQLQADLQDPDLVRRRRDVVSNVVVLVVLVVVLVVLVVQCVVCVVPPVSNVVSVVVNVVSVVVVVVVVCCSVCVVVSSVVSVVSRVVVVVVVVVVVVVVVVVVVVVVVVVVVVVVVVVVVVPD

Secondary structure (DSSP, 8-state):
---SSHHHHHHHHHHHHHHTTB-TT-SSGGGSBS-HHHHHHHHHHHHHHHHHHHHHHHHTTT-HHHHHHHHHHHHHHHHHHHHHHHHHHTHHHHHHHHHHHHHHHHHHHHHHHHHHHHHHHHHHHHHHHHHHHHHHTT--